Protein AF-A0A660Y7J2-F1 (afdb_monomer_lite)

Foldseek 3Di:
DDPVVVVPDDFDWDWDWDDDPPDIDIDIARPWDFDDVVVTDIDGDD

pLDDT: mean 97.56, std 2.29, range [83.06, 98.5]

Structure (mmCIF, N/CA/C/O backbone):
data_AF-A0A660Y7J2-F1
#
_entry.id   AF-A0A660Y7J2-F1
#
loop_
_atom_site.group_PDB
_atom_site.id
_atom_site.type_symbol
_atom_site.label_atom_id
_atom_site.label_alt_id
_atom_site.label_comp_id
_atom_site.label_asym_id
_atom_site.label_entity_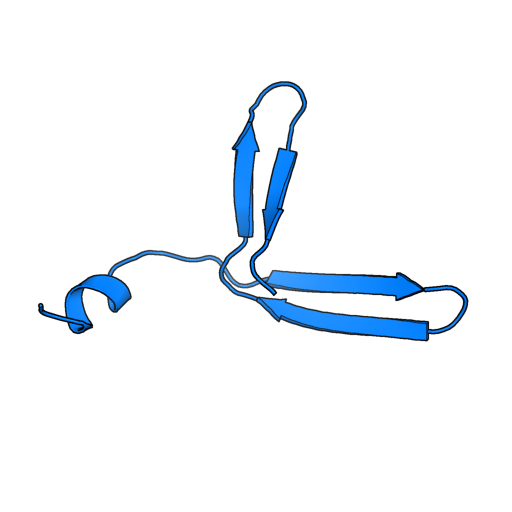id
_atom_site.label_seq_id
_atom_site.pdbx_PDB_ins_code
_atom_site.Cartn_x
_atom_site.Cartn_y
_atom_site.Cartn_z
_atom_site.occupancy
_atom_site.B_iso_or_equiv
_atom_site.auth_seq_id
_atom_site.auth_comp_id
_atom_site.auth_asym_id
_atom_site.auth_atom_id
_atom_site.pdbx_PDB_model_num
ATOM 1 N N . MET A 1 1 ? 12.936 11.308 -20.942 1.00 83.06 1 MET A N 1
ATOM 2 C CA . MET A 1 1 ? 12.511 10.422 -19.835 1.00 83.06 1 MET A CA 1
ATOM 3 C C . MET A 1 1 ? 11.960 9.139 -20.438 1.00 83.06 1 MET A C 1
ATOM 5 O O . MET A 1 1 ? 11.220 9.241 -21.406 1.00 83.06 1 MET A O 1
ATOM 9 N N . ASN A 1 2 ? 12.339 7.966 -19.927 1.00 95.81 2 ASN A N 1
ATOM 10 C CA . ASN A 1 2 ? 11.832 6.672 -20.398 1.00 95.81 2 ASN A CA 1
ATOM 11 C C . ASN A 1 2 ? 10.806 6.130 -19.386 1.00 95.81 2 ASN A C 1
ATOM 13 O O . ASN A 1 2 ? 11.198 5.698 -18.306 1.00 95.81 2 ASN A O 1
ATOM 17 N N . SER A 1 3 ? 9.512 6.176 -19.710 1.00 96.56 3 SER A N 1
ATOM 18 C CA . SER A 1 3 ? 8.433 5.736 -18.810 1.00 96.56 3 SER A CA 1
ATOM 19 C C . SER A 1 3 ? 8.447 4.231 -18.544 1.00 96.56 3 SER A C 1
ATOM 21 O O . SER A 1 3 ? 8.068 3.809 -17.455 1.00 96.56 3 SER A O 1
ATOM 23 N N . SER A 1 4 ? 8.952 3.425 -19.480 1.00 97.31 4 SER A N 1
ATOM 24 C CA . SER A 1 4 ? 9.020 1.968 -19.335 1.00 97.31 4 SER A CA 1
ATOM 25 C C . SER A 1 4 ? 9.875 1.530 -18.145 1.00 97.31 4 SER A C 1
ATOM 27 O O . SER A 1 4 ? 9.647 0.457 -17.599 1.00 97.31 4 SER A O 1
ATOM 29 N N . ALA A 1 5 ? 10.819 2.369 -17.698 1.00 97.62 5 ALA A N 1
ATOM 30 C CA . ALA A 1 5 ? 11.614 2.099 -16.503 1.00 97.62 5 ALA A CA 1
ATOM 31 C C . ALA A 1 5 ? 10.757 2.015 -15.223 1.00 97.62 5 ALA A C 1
ATOM 33 O O . ALA A 1 5 ? 11.116 1.290 -14.300 1.00 97.62 5 ALA A O 1
ATOM 34 N N . LEU A 1 6 ? 9.611 2.707 -15.172 1.00 97.00 6 LEU A N 1
ATOM 35 C CA . LEU A 1 6 ? 8.708 2.683 -14.015 1.00 97.00 6 LEU A CA 1
ATOM 36 C C . LEU A 1 6 ? 7.982 1.340 -13.870 1.00 97.00 6 LEU A C 1
ATOM 38 O O . LEU A 1 6 ? 7.643 0.947 -12.760 1.00 97.00 6 LEU A O 1
ATOM 42 N N . HIS A 1 7 ? 7.785 0.604 -14.967 1.00 96.75 7 HIS A N 1
ATOM 43 C CA . HIS A 1 7 ? 7.145 -0.716 -14.935 1.00 96.75 7 HIS A CA 1
ATOM 44 C C . HIS A 1 7 ? 8.037 -1.796 -14.306 1.00 96.75 7 HIS A C 1
ATOM 46 O O . HIS A 1 7 ? 7.546 -2.870 -13.974 1.00 96.75 7 HIS A O 1
ATOM 52 N N . CYS A 1 8 ? 9.333 -1.521 -14.130 1.00 97.25 8 CYS A N 1
ATOM 53 C CA . CYS A 1 8 ? 10.252 -2.416 -13.430 1.00 97.25 8 CYS A CA 1
ATOM 54 C C . CYS A 1 8 ? 10.143 -2.310 -11.899 1.00 97.25 8 CYS A C 1
ATOM 56 O O . CYS A 1 8 ? 10.772 -3.100 -11.198 1.00 97.25 8 CYS A O 1
ATOM 58 N N . ILE A 1 9 ? 9.396 -1.335 -11.367 1.00 97.81 9 ILE A N 1
ATOM 59 C CA . ILE A 1 9 ? 9.172 -1.211 -9.925 1.00 97.81 9 ILE A CA 1
ATOM 60 C C . ILE A 1 9 ? 8.219 -2.326 -9.492 1.00 97.81 9 ILE A C 1
ATOM 62 O O . ILE A 1 9 ? 7.122 -2.469 -10.029 1.00 97.81 9 ILE A O 1
ATOM 66 N N . SER A 1 10 ? 8.646 -3.115 -8.510 1.00 97.75 10 SER A N 1
ATOM 67 C CA . SER A 1 10 ? 7.834 -4.194 -7.955 1.00 97.75 10 SER A CA 1
ATOM 68 C C . SER A 1 10 ? 6.778 -3.655 -6.997 1.00 97.75 10 SER A C 1
ATOM 70 O O . SER A 1 10 ? 7.069 -2.837 -6.125 1.00 97.75 10 SER A O 1
ATOM 72 N N . TYR A 1 11 ? 5.570 -4.195 -7.113 1.00 98.31 11 TYR A N 1
ATOM 73 C CA . TYR A 1 11 ? 4.451 -3.913 -6.224 1.00 98.31 11 TYR A CA 1
ATOM 74 C C . TYR A 1 11 ? 3.803 -5.222 -5.770 1.00 98.31 11 TYR A C 1
ATOM 76 O O . TYR A 1 11 ? 3.845 -6.225 -6.484 1.00 98.31 11 TYR A O 1
ATOM 84 N N . GLY A 1 12 ? 3.174 -5.200 -4.596 1.00 97.81 12 GLY A N 1
ATOM 85 C CA . GLY A 1 12 ? 2.198 -6.225 -4.227 1.00 97.81 12 GLY A CA 1
ATOM 86 C C . GLY A 1 12 ? 0.833 -5.955 -4.871 1.00 97.81 12 GLY A C 1
ATOM 87 O O . GLY A 1 12 ? 0.661 -4.997 -5.626 1.00 97.81 12 GLY A O 1
ATOM 88 N N . LEU A 1 13 ? -0.158 -6.784 -4.545 1.00 98.06 13 LEU A N 1
ATOM 89 C CA . LEU A 1 13 ? -1.553 -6.569 -4.925 1.00 98.06 13 LEU A CA 1
ATOM 90 C C . LEU A 1 13 ? -2.433 -6.724 -3.686 1.00 98.06 13 LEU A C 1
ATOM 92 O O . LEU A 1 13 ? -2.443 -7.783 -3.060 1.00 98.06 13 LEU A O 1
ATOM 96 N N . TYR A 1 14 ? -3.152 -5.664 -3.330 1.00 98.50 14 TYR A N 1
ATOM 97 C CA . TYR A 1 14 ? -3.893 -5.571 -2.077 1.00 98.50 14 TYR A CA 1
ATOM 98 C C . TYR A 1 14 ? -5.328 -5.099 -2.318 1.00 98.50 14 TYR A C 1
ATOM 100 O O . TYR A 1 14 ? -5.606 -4.376 -3.275 1.00 98.50 14 TYR A O 1
ATOM 108 N N . VAL A 1 15 ? -6.232 -5.462 -1.405 1.00 98.38 15 VAL A N 1
ATOM 109 C CA . VAL A 1 15 ? -7.533 -4.797 -1.250 1.00 98.38 15 VAL A CA 1
ATOM 110 C C . VAL A 1 15 ? -7.389 -3.754 -0.144 1.00 98.38 15 VAL A C 1
ATOM 112 O O . VAL A 1 15 ? -7.174 -4.111 1.013 1.00 98.38 15 VAL A O 1
ATOM 115 N N . VAL A 1 16 ? -7.523 -2.473 -0.481 1.00 98.44 16 VAL A N 1
ATOM 116 C CA . VAL A 1 16 ? -7.579 -1.382 0.499 1.00 98.44 16 VAL A CA 1
ATOM 117 C C . VAL A 1 16 ? -9.038 -1.022 0.731 1.00 98.44 16 VAL A C 1
ATOM 119 O O . VAL A 1 16 ? -9.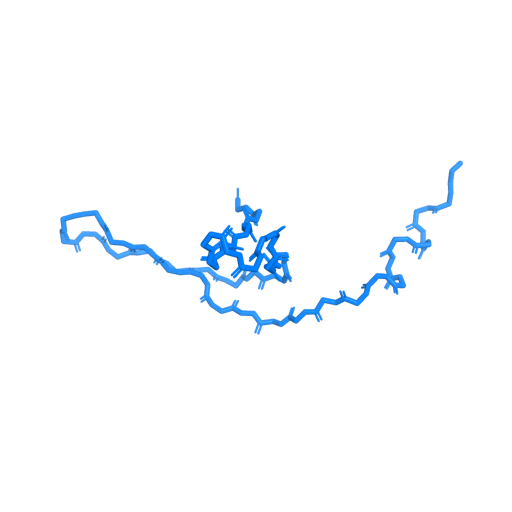772 -0.744 -0.216 1.00 98.44 16 VAL A O 1
ATOM 122 N N . SER A 1 17 ? -9.471 -1.056 1.990 1.00 98.25 17 SER A N 1
ATOM 123 C CA . SER A 1 17 ? -10.866 -0.828 2.368 1.00 98.25 17 SER A CA 1
ATOM 124 C C . SER A 1 17 ? -11.001 0.232 3.452 1.00 98.25 17 SER A C 1
ATOM 126 O O . SER A 1 17 ? -10.078 0.491 4.224 1.00 98.25 17 SER A O 1
ATOM 128 N N . SER A 1 18 ? -12.166 0.868 3.497 1.00 97.94 18 SER A N 1
ATOM 129 C CA . SER A 1 18 ? -12.531 1.811 4.545 1.00 97.94 18 SER A CA 1
ATOM 130 C C . SER A 1 18 ? -14.024 1.734 4.846 1.00 97.94 18 SER A C 1
ATOM 132 O O . SER A 1 18 ? -14.828 1.230 4.057 1.00 97.94 18 SER A O 1
ATOM 134 N N . ARG A 1 19 ? -14.403 2.234 6.022 1.00 98.12 19 ARG A N 1
ATOM 135 C CA . ARG A 1 19 ? -15.794 2.315 6.464 1.00 98.12 19 ARG A CA 1
ATOM 136 C C . ARG A 1 19 ? -16.072 3.705 7.017 1.00 98.12 19 ARG A C 1
ATOM 138 O O . ARG A 1 19 ? -15.329 4.194 7.863 1.00 98.12 19 ARG A O 1
ATOM 145 N N . LYS A 1 20 ? -17.164 4.325 6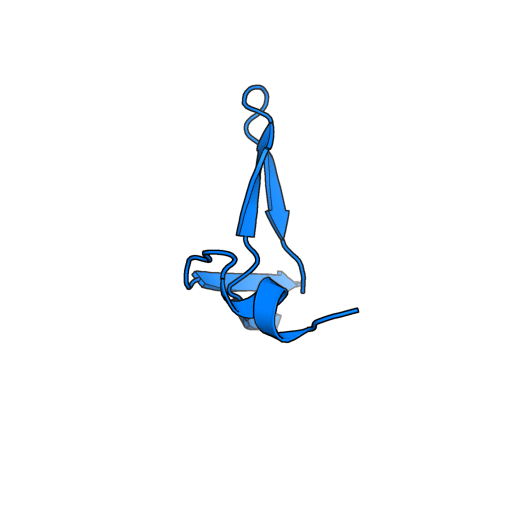.568 1.00 98.19 20 LYS A N 1
ATOM 146 C CA . LYS A 1 20 ? -17.664 5.604 7.093 1.00 98.19 20 LYS A CA 1
ATOM 147 C C . LYS A 1 20 ? -19.128 5.447 7.501 1.00 98.19 20 LYS A C 1
ATOM 149 O O . LYS A 1 20 ? -20.015 5.487 6.650 1.00 98.19 20 LYS A O 1
ATOM 154 N N . GLY A 1 21 ? -19.374 5.258 8.800 1.00 97.44 21 GLY A N 1
ATOM 155 C CA . GLY A 1 21 ? -20.697 4.870 9.302 1.00 97.44 21 GLY A CA 1
ATOM 156 C C . GLY A 1 21 ? -21.101 3.518 8.715 1.00 97.44 21 GLY A C 1
ATOM 157 O O . GLY A 1 21 ? -20.346 2.556 8.832 1.00 97.44 21 GLY A O 1
ATOM 158 N N . ASP A 1 22 ? -22.230 3.458 8.014 1.00 97.94 22 ASP A N 1
ATOM 159 C CA . ASP A 1 22 ? -22.701 2.235 7.342 1.00 97.94 22 ASP A CA 1
ATOM 160 C C . ASP A 1 22 ? -22.197 2.084 5.901 1.00 97.94 22 ASP A C 1
ATOM 162 O O . ASP A 1 22 ? -22.424 1.062 5.258 1.00 97.94 22 ASP A O 1
ATOM 166 N N . ARG A 1 23 ? -21.477 3.084 5.374 1.00 98.31 23 ARG A N 1
ATOM 167 C CA . ARG A 1 23 ? -20.919 3.023 4.019 1.00 98.31 23 ARG A CA 1
ATOM 168 C C . ARG A 1 23 ? -19.608 2.248 4.022 1.00 98.31 23 ARG A C 1
ATOM 170 O O . ARG A 1 23 ? -18.660 2.638 4.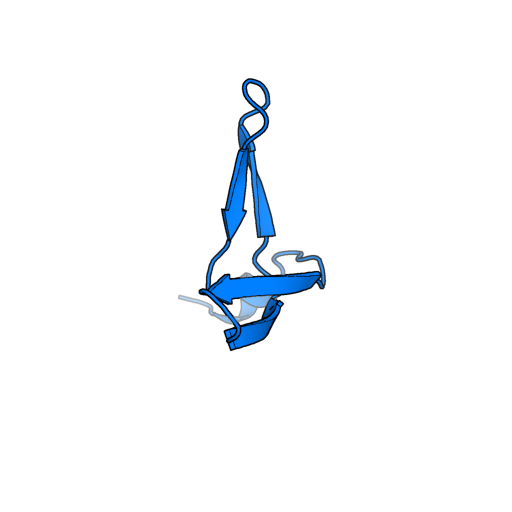708 1.00 98.31 23 ARG A O 1
ATOM 177 N N . LEU A 1 24 ? -19.558 1.198 3.208 1.00 98.31 24 LEU A N 1
ATOM 178 C CA . LEU A 1 24 ? -18.358 0.415 2.927 1.00 98.31 24 LEU A CA 1
ATOM 179 C C . LEU A 1 24 ? -17.704 0.902 1.631 1.00 98.31 24 LEU A C 1
ATOM 181 O O . LEU A 1 24 ? -18.398 1.257 0.679 1.00 98.31 24 LEU A O 1
ATOM 185 N N . ASN A 1 25 ? -16.374 0.903 1.602 1.00 98.12 25 ASN A N 1
ATOM 186 C CA . ASN A 1 25 ? -15.581 1.129 0.401 1.00 98.12 25 ASN A CA 1
ATOM 187 C C . ASN A 1 25 ? -14.428 0.122 0.339 1.00 98.12 25 ASN A C 1
ATOM 189 O O . ASN A 1 25 ? -13.838 -0.214 1.367 1.00 98.12 25 ASN A O 1
ATOM 193 N N . GLY A 1 26 ? -14.092 -0.333 -0.864 1.00 97.94 26 GLY A N 1
ATOM 194 C CA . GLY A 1 26 ? -12.988 -1.251 -1.107 1.00 97.94 26 GLY A CA 1
ATOM 195 C C . GLY A 1 26 ? -12.498 -1.136 -2.543 1.00 97.94 26 GLY A C 1
ATOM 196 O O . GLY A 1 26 ? -13.306 -1.086 -3.467 1.00 97.94 26 GLY A O 1
ATOM 197 N N . GLN A 1 27 ? -11.181 -1.096 -2.728 1.00 98.44 27 GLN A N 1
ATOM 198 C CA . GLN A 1 27 ? -10.551 -1.025 -4.043 1.00 98.44 27 GLN A CA 1
ATOM 199 C C . GLN A 1 27 ? -9.283 -1.870 -4.103 1.00 98.44 27 GLN A C 1
ATOM 201 O O . GLN A 1 27 ? -8.640 -2.128 -3.084 1.00 98.44 27 GLN A O 1
ATOM 206 N N . ILE A 1 28 ? -8.911 -2.274 -5.315 1.00 98.50 28 ILE A N 1
ATOM 207 C CA . ILE A 1 28 ? -7.607 -2.882 -5.570 1.00 98.50 28 ILE A CA 1
ATOM 208 C C . ILE A 1 28 ? -6.553 -1.775 -5.625 1.00 98.50 28 ILE A C 1
ATOM 210 O O . ILE A 1 28 ? -6.737 -0.783 -6.328 1.00 98.50 28 ILE A O 1
ATOM 214 N N . ALA A 1 29 ? -5.453 -1.952 -4.896 1.00 98.44 29 ALA A N 1
ATOM 215 C CA . ALA A 1 29 ? -4.297 -1.066 -4.933 1.00 98.44 29 ALA A CA 1
ATOM 216 C C . ALA A 1 29 ? -3.001 -1.883 -4.929 1.00 98.44 29 ALA A C 1
ATOM 218 O O . ALA A 1 29 ? -2.879 -2.885 -4.222 1.00 98.44 29 ALA A O 1
ATOM 219 N N . ASN A 1 30 ? -2.023 -1.437 -5.711 1.00 98.31 30 ASN A N 1
ATOM 220 C CA . ASN A 1 30 ? -0.678 -2.010 -5.739 1.00 98.31 30 ASN A CA 1
ATOM 221 C C . ASN A 1 30 ? 0.328 -1.167 -4.926 1.00 98.31 30 ASN A C 1
ATOM 223 O O . ASN A 1 30 ? 1.306 -1.697 -4.406 1.00 98.31 30 ASN A O 1
ATOM 227 N N . THR A 1 31 ? 0.058 0.129 -4.746 1.00 98.25 31 THR A N 1
ATOM 228 C CA . THR A 1 31 ? 0.916 1.079 -4.018 1.00 98.25 31 THR A CA 1
ATOM 229 C C . THR A 1 31 ? 0.628 1.066 -2.512 1.00 98.25 31 THR A C 1
ATOM 231 O O . THR A 1 31 ? -0.063 1.945 -1.991 1.00 98.25 31 THR A O 1
ATOM 234 N N . VAL A 1 32 ? 1.160 0.060 -1.812 1.00 98.44 32 VAL A N 1
ATOM 235 C CA . VAL A 1 32 ? 1.088 -0.086 -0.347 1.00 98.44 32 VAL A CA 1
ATOM 236 C C . VAL A 1 32 ? 2.475 -0.436 0.191 1.00 98.44 32 VAL A C 1
ATOM 238 O O . VAL A 1 32 ? 3.037 -1.459 -0.194 1.00 98.44 32 VAL A O 1
ATOM 241 N N . PHE A 1 33 ? 3.025 0.389 1.087 1.00 98.12 33 PHE A N 1
ATOM 242 C CA . PHE A 1 33 ? 4.381 0.203 1.623 1.00 98.12 33 PHE A CA 1
ATOM 243 C C . PHE A 1 33 ? 4.471 0.553 3.109 1.00 98.12 33 PHE A C 1
ATOM 245 O O . PHE A 1 33 ? 3.832 1.500 3.565 1.00 98.12 33 PHE A O 1
ATOM 252 N N . GLN A 1 34 ? 5.309 -0.164 3.860 1.00 98.44 34 GLN A N 1
ATOM 253 C CA . GLN A 1 34 ? 5.715 0.264 5.200 1.00 98.44 34 GLN A CA 1
ATOM 254 C C . GLN A 1 34 ? 6.748 1.387 5.094 1.00 98.44 34 GLN A C 1
ATOM 256 O O . GLN A 1 34 ? 7.734 1.252 4.374 1.00 98.44 34 GLN A O 1
ATOM 261 N N . VAL A 1 35 ? 6.520 2.484 5.817 1.00 98.31 35 VAL A N 1
ATOM 262 C CA . VAL A 1 35 ? 7.370 3.687 5.764 1.00 98.31 35 VAL A CA 1
ATOM 263 C C . VAL A 1 35 ? 8.164 3.930 7.044 1.00 98.31 35 VAL A C 1
ATOM 265 O O . VAL A 1 35 ? 9.201 4.583 6.996 1.00 98.31 35 VAL A O 1
ATOM 268 N N . THR A 1 36 ? 7.729 3.379 8.180 1.00 98.50 36 THR A N 1
ATOM 269 C CA . THR A 1 36 ? 8.469 3.427 9.452 1.00 98.50 36 THR A CA 1
ATOM 270 C C . THR A 1 36 ? 8.373 2.091 10.183 1.00 98.50 36 THR A C 1
ATOM 272 O O . THR A 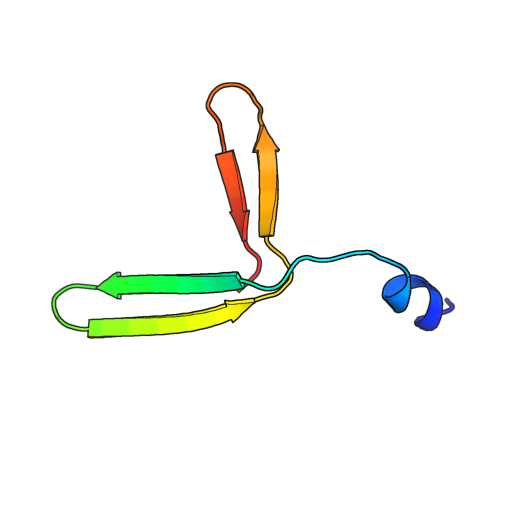1 36 ? 7.367 1.384 10.074 1.00 98.50 36 THR A O 1
ATOM 275 N N . SER A 1 37 ? 9.416 1.734 10.934 1.00 98.19 37 SER A N 1
ATOM 276 C CA . SER A 1 37 ? 9.434 0.537 11.787 1.00 98.19 37 SER A CA 1
ATOM 277 C C . SER A 1 37 ? 8.837 0.783 13.173 1.00 98.19 37 SER A C 1
ATOM 279 O O . SER A 1 37 ? 8.173 -0.103 13.697 1.00 98.19 37 SER A O 1
ATOM 281 N N . GLU A 1 38 ? 9.031 1.978 13.741 1.00 97.69 38 GLU A N 1
ATOM 282 C CA . GLU A 1 38 ? 8.573 2.343 15.086 1.00 97.69 38 GLU A CA 1
ATOM 283 C C . GLU A 1 38 ? 8.034 3.792 15.101 1.00 97.69 38 GLU A C 1
ATOM 285 O O . GLU A 1 38 ? 8.805 4.727 14.870 1.00 97.69 38 GLU A O 1
ATOM 290 N N . PRO A 1 39 ? 6.724 4.002 15.339 1.00 96.88 39 PRO A N 1
ATOM 291 C CA . PRO A 1 39 ? 5.678 2.980 15.264 1.00 96.88 39 PRO A CA 1
ATOM 292 C C . PRO A 1 39 ? 5.586 2.399 13.843 1.00 96.88 39 PRO A C 1
ATOM 294 O O . PRO A 1 39 ? 5.956 3.058 12.867 1.00 96.88 39 PRO A O 1
ATOM 297 N N . ALA A 1 40 ? 5.089 1.170 13.704 1.00 98.25 40 ALA A N 1
ATOM 298 C CA . ALA A 1 40 ? 4.866 0.572 12.390 1.00 98.25 40 ALA A CA 1
ATOM 299 C C . ALA A 1 40 ? 3.789 1.360 11.621 1.00 98.25 40 ALA A C 1
ATOM 301 O O . ALA A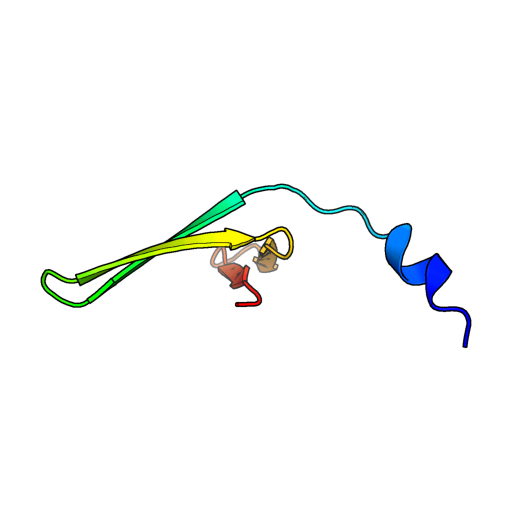 1 40 ? 2.622 1.367 12.014 1.00 98.25 40 ALA A O 1
ATOM 302 N N . THR A 1 41 ? 4.178 2.018 10.523 1.00 98.50 41 THR A N 1
ATOM 303 C CA . THR A 1 41 ? 3.282 2.879 9.728 1.00 98.50 41 THR A CA 1
ATOM 304 C C . THR A 1 41 ? 3.297 2.463 8.264 1.00 98.50 41 THR A C 1
ATOM 306 O O . THR A 1 41 ? 4.364 2.229 7.692 1.00 98.50 41 THR A O 1
ATOM 309 N N . LEU A 1 42 ? 2.116 2.400 7.645 1.00 98.12 42 LEU A N 1
ATOM 310 C CA . LEU A 1 42 ? 1.936 2.105 6.223 1.00 98.12 42 LEU A CA 1
ATOM 311 C C . LEU A 1 42 ? 1.495 3.360 5.461 1.00 98.12 42 LEU A C 1
ATOM 313 O O . LEU A 1 42 ? 0.639 4.105 5.937 1.00 98.12 42 LEU A O 1
ATOM 317 N N . ALA A 1 43 ? 2.033 3.557 4.259 1.00 98.44 43 ALA A N 1
ATOM 318 C CA . ALA A 1 43 ? 1.553 4.535 3.292 1.00 98.44 43 ALA A CA 1
ATOM 319 C C . ALA A 1 43 ? 0.786 3.835 2.163 1.00 98.44 43 ALA A C 1
ATOM 321 O O . ALA A 1 43 ? 1.194 2.779 1.673 1.00 98.44 43 ALA A O 1
ATOM 322 N N . VAL A 1 44 ? -0.317 4.455 1.747 1.00 98.38 44 VAL A N 1
ATOM 323 C CA . VAL A 1 44 ? -1.198 3.997 0.668 1.00 98.38 44 VAL A CA 1
ATOM 324 C C . VAL A 1 44 ? -1.459 5.154 -0.294 1.00 98.38 44 VAL A C 1
ATOM 326 O O . VAL A 1 44 ? -1.702 6.276 0.147 1.00 98.38 44 VAL A O 1
ATOM 329 N N . SER A 1 45 ? -1.397 4.894 -1.600 1.00 97.88 45 SER A N 1
ATOM 330 C CA . SER A 1 45 ? -1.769 5.867 -2.639 1.00 97.88 45 SER A CA 1
ATOM 331 C C . SER A 1 45 ? -3.094 5.436 -3.267 1.00 97.88 45 SER A C 1
ATOM 333 O O . SER A 1 45 ? -3.183 4.320 -3.782 1.00 97.88 45 SER A O 1
ATOM 335 N N . ILE A 1 46 ? -4.124 6.281 -3.138 1.00 94.56 46 ILE A N 1
ATOM 336 C CA . ILE A 1 46 ? -5.539 5.968 -3.395 1.00 94.56 46 ILE A CA 1
ATOM 337 C C . ILE A 1 46 ? -6.193 7.110 -4.169 1.00 94.56 46 ILE A C 1
ATOM 339 O O . ILE A 1 46 ? -5.897 8.275 -3.816 1.00 94.56 46 ILE A O 1
#

Sequence (46 aa):
MNSSALHCISYGLYVVSSRKGDRLNGQIANTVFQVTSEPATLAVSI

Secondary structure (DSSP, 8-state):
--GGGGGGS----EEEEEEETTEEEEEEES-EEEEETTTTEEEE--

Radius of gyration: 14.21 Å; chains: 1; bounding box: 35×17×36 Å